Protein AF-A0A2V9KU00-F1 (afdb_monomer)

Sequence (139 aa):
MRRANKKAKGKNQRAKIGTNQVARSRTRASRTPDAGHRVPSPESRAPKHERITERRNPVSADLDAKSTLEILRIINREDRKVAPAVAKVIPQIARAAELAINASAEGGGLVYLGAGTSGRLGVLDAAECIPTFGTDSVV

Radius of gyration: 36.26 Å; Cα contacts (8 Å, |Δi|>4): 36; chains: 1; bounding box: 71×51×99 Å

Mean predicted aligned error: 16.21 Å

Structure (mmCIF, N/CA/C/O backbone):
data_AF-A0A2V9KU00-F1
#
_entry.id   AF-A0A2V9KU00-F1
#
loop_
_atom_site.group_PDB
_atom_site.id
_atom_site.type_symbol
_atom_site.label_atom_id
_atom_site.label_alt_id
_atom_site.label_comp_id
_atom_site.label_asym_id
_atom_site.label_entity_id
_atom_site.label_seq_id
_atom_site.pdbx_PDB_ins_code
_atom_site.Cartn_x
_atom_site.Cartn_y
_atom_site.Cartn_z
_atom_site.occupancy
_atom_site.B_iso_or_equiv
_atom_site.auth_seq_id
_atom_site.auth_comp_id
_atom_site.auth_asym_id
_atom_site.auth_atom_id
_atom_site.pdbx_PDB_model_num
ATOM 1 N N . MET A 1 1 ? 18.158 27.530 75.203 1.00 42.16 1 MET A N 1
ATOM 2 C CA . MET A 1 1 ? 19.115 26.723 76.001 1.00 42.16 1 MET A CA 1
ATOM 3 C C . MET A 1 1 ? 19.973 25.904 75.032 1.00 42.16 1 MET A C 1
ATOM 5 O O . MET A 1 1 ? 19.393 25.195 74.231 1.00 42.16 1 MET A O 1
ATOM 9 N N . ARG A 1 2 ? 21.253 26.280 74.829 1.00 40.31 2 ARG A N 1
ATOM 10 C CA . ARG A 1 2 ? 22.492 25.504 75.142 1.00 40.31 2 ARG A CA 1
ATOM 11 C C . ARG A 1 2 ? 22.523 24.089 74.513 1.00 40.31 2 ARG A C 1
ATOM 13 O O . ARG A 1 2 ? 21.629 23.324 74.808 1.00 40.31 2 ARG A O 1
ATOM 20 N N . ARG A 1 3 ? 23.517 23.612 73.748 1.00 41.62 3 ARG A N 1
ATOM 21 C CA . ARG A 1 3 ? 24.881 24.041 73.364 1.00 41.62 3 ARG A CA 1
ATOM 22 C C . ARG A 1 3 ? 25.356 23.169 72.177 1.00 41.62 3 ARG A C 1
ATOM 24 O O . ARG A 1 3 ? 24.857 22.072 71.975 1.00 41.62 3 ARG A O 1
ATOM 31 N N . ALA A 1 4 ? 26.344 23.684 71.449 1.00 42.19 4 ALA A N 1
ATOM 32 C CA . ALA A 1 4 ? 27.015 23.107 70.285 1.00 42.19 4 ALA A CA 1
ATOM 33 C C . ALA A 1 4 ? 28.193 22.153 70.611 1.00 42.19 4 ALA A C 1
ATOM 35 O O . ALA A 1 4 ? 28.654 22.111 71.752 1.00 42.19 4 ALA A O 1
ATOM 36 N N . ASN A 1 5 ? 28.791 21.625 69.522 1.00 37.75 5 ASN A N 1
ATOM 37 C CA . ASN A 1 5 ? 30.218 21.275 69.319 1.00 37.75 5 ASN A CA 1
ATOM 38 C C . ASN A 1 5 ? 30.694 19.893 69.840 1.00 37.75 5 ASN A C 1
ATOM 40 O O . ASN A 1 5 ? 30.230 19.439 70.869 1.00 37.75 5 ASN A O 1
ATOM 44 N N . LYS A 1 6 ? 31.657 19.166 69.240 1.00 40.47 6 LYS A N 1
ATOM 45 C CA . LYS A 1 6 ? 32.697 19.471 68.233 1.00 40.47 6 LYS A CA 1
ATOM 46 C C . LYS A 1 6 ? 33.343 18.152 67.743 1.00 40.47 6 LYS A C 1
ATOM 48 O O . LYS A 1 6 ? 33.481 17.214 68.519 1.00 40.47 6 LYS A O 1
ATOM 53 N N . LYS A 1 7 ? 33.835 18.130 66.497 1.00 43.62 7 LYS A N 1
ATOM 54 C CA . LYS A 1 7 ? 34.813 17.159 65.949 1.00 43.62 7 LYS A CA 1
ATOM 55 C C . LYS A 1 7 ? 36.103 17.078 66.790 1.00 43.62 7 LYS A C 1
ATOM 57 O O . LYS A 1 7 ? 36.576 18.136 67.198 1.00 43.62 7 LYS A O 1
ATOM 62 N N . ALA A 1 8 ? 36.769 15.912 66.832 1.00 40.97 8 ALA A N 1
ATOM 63 C CA . ALA A 1 8 ? 38.231 15.795 66.635 1.00 40.97 8 ALA A CA 1
ATOM 64 C C . ALA A 1 8 ? 38.766 14.341 66.554 1.00 40.97 8 ALA A C 1
ATOM 66 O O . ALA A 1 8 ? 38.603 13.559 67.477 1.00 40.97 8 ALA A O 1
ATOM 67 N N . LYS A 1 9 ? 39.478 14.084 65.443 1.00 35.62 9 LYS A N 1
ATOM 68 C CA . LYS A 1 9 ? 40.808 13.449 65.267 1.00 35.62 9 LYS A CA 1
ATOM 69 C C . LYS A 1 9 ? 41.160 12.148 66.015 1.00 35.62 9 LYS A C 1
ATOM 71 O O . LYS A 1 9 ? 41.225 12.104 67.233 1.00 35.62 9 LYS A O 1
ATOM 76 N N . GLY A 1 10 ? 41.541 11.138 65.225 1.00 35.88 10 GLY A N 1
ATOM 77 C CA . GLY A 1 10 ? 42.008 9.831 65.692 1.00 35.88 10 GLY A CA 1
ATOM 78 C C . GLY A 1 10 ? 43.473 9.744 66.108 1.00 35.88 10 GLY A C 1
ATOM 79 O O . GLY A 1 10 ? 44.132 10.759 66.309 1.00 35.88 10 GLY A O 1
ATOM 80 N N . LYS A 1 11 ? 43.967 8.502 66.196 1.00 37.53 11 LYS A N 1
ATOM 81 C CA . LYS A 1 11 ? 45.377 8.097 66.081 1.00 37.53 11 LYS A CA 1
ATOM 82 C C . LYS A 1 11 ? 45.482 6.568 66.088 1.00 37.53 11 LYS A C 1
ATOM 84 O O . LYS A 1 11 ? 44.884 5.899 66.921 1.00 37.53 11 LYS A O 1
ATOM 89 N N . ASN A 1 12 ? 46.285 6.070 65.152 1.00 36.88 12 ASN A N 1
ATOM 90 C CA . ASN A 1 12 ? 46.888 4.740 65.123 1.00 36.88 12 ASN A CA 1
ATOM 91 C C . ASN A 1 12 ? 47.510 4.350 66.466 1.00 36.88 12 ASN A C 1
ATOM 93 O O . ASN A 1 12 ? 48.187 5.179 67.073 1.00 36.88 12 ASN A O 1
ATOM 97 N N . GLN A 1 13 ? 47.468 3.056 66.791 1.00 43.69 13 GLN A N 1
ATOM 98 C CA . GLN A 1 13 ? 48.578 2.376 67.457 1.00 43.69 13 GLN A CA 1
ATOM 99 C C . GLN A 1 13 ? 48.641 0.894 67.055 1.00 43.69 13 GLN A C 1
ATOM 101 O O . GLN A 1 13 ? 47.629 0.233 66.848 1.00 43.69 13 GLN A O 1
ATOM 106 N N . ARG A 1 14 ? 49.879 0.444 66.837 1.00 35.88 14 ARG A N 1
ATOM 107 C CA . ARG A 1 14 ? 50.319 -0.814 66.224 1.00 35.88 14 ARG A CA 1
ATOM 108 C C . ARG A 1 14 ? 50.612 -1.897 67.273 1.00 35.88 14 ARG A C 1
ATOM 110 O O . ARG A 1 14 ? 51.024 -1.570 68.379 1.00 35.88 14 ARG A O 1
ATOM 117 N N . ALA A 1 15 ? 50.677 -3.128 66.745 1.00 34.47 15 ALA A N 1
ATOM 118 C CA . ALA A 1 15 ? 51.519 -4.268 67.151 1.00 34.47 15 ALA A CA 1
ATOM 119 C C . ALA A 1 15 ? 50.895 -5.198 68.223 1.00 34.47 15 ALA A C 1
ATOM 121 O O . ALA A 1 15 ? 50.245 -4.723 69.136 1.00 34.47 15 ALA A O 1
ATOM 122 N N . LYS A 1 16 ? 51.015 -6.534 68.177 1.00 38.75 16 LYS A N 1
ATOM 123 C CA . LYS A 1 16 ? 52.115 -7.394 67.712 1.00 38.75 16 LYS A CA 1
ATOM 124 C C . LYS A 1 16 ? 51.630 -8.808 67.312 1.00 38.75 16 LYS A C 1
ATOM 126 O O . LYS A 1 16 ? 50.816 -9.398 68.003 1.00 38.75 16 LYS A O 1
ATOM 131 N N . ILE A 1 17 ? 52.251 -9.318 66.243 1.00 35.12 17 ILE A N 1
ATOM 132 C CA . ILE A 1 17 ? 52.940 -10.621 66.111 1.00 35.12 17 ILE A CA 1
ATOM 133 C C . ILE A 1 17 ? 52.119 -11.905 66.336 1.00 35.12 17 ILE A C 1
ATOM 135 O O . ILE A 1 17 ? 51.936 -12.366 67.454 1.00 35.12 17 ILE A O 1
ATOM 139 N N . GLY A 1 18 ? 51.798 -12.558 65.218 1.00 34.62 18 GLY A N 1
ATOM 140 C CA . GLY A 1 18 ? 51.557 -13.995 65.117 1.00 34.62 18 GLY A CA 1
ATOM 141 C C . GLY A 1 18 ? 52.293 -14.527 63.890 1.00 34.62 18 GLY A C 1
ATOM 142 O O . GLY A 1 18 ? 51.794 -14.466 62.772 1.00 34.62 18 GLY A O 1
ATOM 143 N N . THR A 1 19 ? 53.532 -14.957 64.096 1.00 37.56 19 THR A N 1
ATOM 144 C CA . THR A 1 19 ? 54.355 -15.696 63.136 1.00 37.56 19 THR A CA 1
ATOM 145 C C . THR A 1 19 ? 53.745 -17.067 62.871 1.00 37.56 19 THR A C 1
ATOM 147 O O . THR A 1 19 ? 53.645 -17.866 63.795 1.00 37.56 19 THR A O 1
ATOM 150 N N . ASN A 1 20 ? 53.452 -17.388 61.611 1.00 38.44 20 ASN A N 1
ATOM 151 C CA . ASN A 1 20 ? 53.791 -18.718 61.117 1.00 38.44 20 ASN A CA 1
ATOM 152 C C . ASN A 1 20 ? 54.079 -18.682 59.614 1.00 38.44 20 ASN A C 1
ATOM 154 O O . ASN A 1 20 ? 53.188 -18.556 58.777 1.00 38.44 20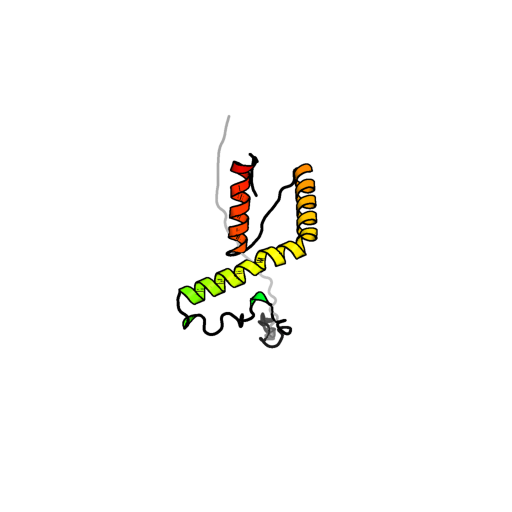 ASN A O 1
ATOM 158 N N . GLN A 1 21 ? 55.370 -18.744 59.297 1.00 41.09 21 GLN A N 1
ATOM 159 C CA . GLN A 1 21 ? 55.857 -19.071 57.969 1.00 41.09 21 GLN A CA 1
ATOM 160 C C . GLN A 1 21 ? 55.592 -20.557 57.727 1.00 41.09 21 GLN A C 1
ATOM 162 O O . GLN A 1 21 ? 56.150 -21.399 58.423 1.00 41.09 21 GLN A O 1
ATOM 167 N N . VAL A 1 22 ? 54.818 -20.878 56.693 1.00 45.50 22 VAL A N 1
ATOM 168 C CA . VAL A 1 22 ? 54.954 -22.161 56.002 1.00 45.50 22 VAL A CA 1
ATOM 169 C C . VAL A 1 22 ? 55.262 -21.843 54.550 1.00 45.50 22 VAL A C 1
ATOM 171 O O . VAL A 1 22 ? 54.464 -21.269 53.812 1.00 45.50 22 VAL A O 1
ATOM 174 N N . ALA A 1 23 ? 56.504 -22.131 54.189 1.00 41.97 23 ALA A N 1
ATOM 175 C CA . ALA A 1 23 ? 57.032 -21.987 52.854 1.00 41.97 23 ALA A CA 1
ATOM 176 C C . ALA A 1 23 ? 56.544 -23.128 51.945 1.00 41.97 23 ALA A C 1
ATOM 178 O O . ALA A 1 23 ? 56.388 -24.256 52.402 1.00 41.97 23 ALA A O 1
ATOM 179 N N . ARG A 1 24 ? 56.511 -22.826 50.635 1.00 41.88 24 ARG A N 1
ATOM 180 C CA . ARG A 1 24 ? 56.429 -23.744 49.473 1.00 41.88 24 ARG A CA 1
ATOM 181 C C . ARG A 1 24 ? 54.992 -24.217 49.183 1.00 41.88 24 ARG A C 1
ATOM 183 O O . ARG A 1 24 ? 54.320 -24.742 50.045 1.00 41.88 24 ARG A O 1
ATOM 190 N N . SER A 1 25 ? 54.435 -24.060 47.986 1.00 43.91 25 SER A N 1
ATOM 191 C CA . SER A 1 25 ? 55.020 -24.136 46.648 1.00 43.91 25 SER A CA 1
ATOM 192 C C . SER A 1 25 ? 54.161 -23.333 45.658 1.00 43.91 25 SER A C 1
ATOM 194 O O . SER A 1 25 ? 52.942 -23.261 45.780 1.00 43.91 25 SER A O 1
ATOM 196 N N . ARG A 1 26 ? 54.796 -22.684 44.674 1.00 48.50 26 ARG A N 1
ATOM 197 C CA . ARG A 1 26 ? 54.094 -22.029 43.562 1.00 48.50 26 ARG A CA 1
ATOM 198 C C . ARG A 1 26 ? 53.648 -23.098 42.566 1.00 48.50 26 ARG A C 1
ATOM 200 O O . ARG A 1 26 ? 54.368 -23.379 41.612 1.00 48.50 26 ARG A O 1
ATOM 207 N N . THR A 1 27 ? 52.469 -23.674 42.755 1.00 43.06 27 THR A N 1
ATOM 208 C CA . THR A 1 27 ? 51.755 -24.340 41.662 1.00 43.06 27 THR A CA 1
ATOM 209 C C . THR A 1 27 ? 51.059 -23.266 40.837 1.00 43.06 27 THR A C 1
ATOM 211 O O . THR A 1 27 ? 50.128 -22.592 41.271 1.00 43.06 27 THR A O 1
ATOM 214 N N . ARG A 1 28 ? 51.585 -23.051 39.630 1.00 40.28 28 ARG A N 1
ATOM 215 C CA . ARG A 1 28 ? 50.997 -22.212 38.587 1.00 40.28 28 ARG A CA 1
ATOM 216 C C . ARG A 1 28 ? 49.627 -22.804 38.246 1.00 40.28 28 ARG A C 1
ATOM 218 O O . ARG A 1 28 ? 49.561 -23.755 37.476 1.00 40.28 28 ARG A O 1
ATOM 225 N N . ALA A 1 29 ? 48.561 -22.280 38.851 1.00 43.75 29 ALA A N 1
ATOM 226 C CA . ALA A 1 29 ? 47.198 -22.622 38.470 1.00 43.75 29 ALA A CA 1
ATOM 227 C C . ALA A 1 29 ? 47.063 -22.389 36.960 1.00 43.75 29 ALA A C 1
ATOM 229 O O . ALA A 1 29 ? 47.294 -21.283 36.459 1.00 43.75 29 ALA A O 1
ATOM 230 N N . SER A 1 30 ? 46.796 -23.467 36.230 1.00 45.59 30 SER A N 1
ATOM 231 C CA . SER A 1 30 ? 46.548 -23.449 34.799 1.00 45.59 30 SER A CA 1
ATOM 232 C C . SER A 1 30 ? 45.377 -22.514 34.536 1.00 45.59 30 SER A C 1
ATOM 234 O O . SER A 1 30 ? 44.255 -22.790 34.956 1.00 45.59 30 SER A O 1
ATOM 236 N N . ARG A 1 31 ? 45.648 -21.393 33.861 1.00 47.47 31 ARG A N 1
ATOM 237 C CA . ARG A 1 31 ? 44.610 -20.552 33.268 1.00 47.47 31 ARG A CA 1
ATOM 238 C C . ARG A 1 31 ? 43.785 -21.459 32.361 1.00 47.47 31 ARG A C 1
ATOM 240 O O . ARG A 1 31 ? 44.308 -21.954 31.365 1.00 47.47 31 ARG A O 1
ATOM 247 N N . THR A 1 32 ? 42.535 -21.710 32.726 1.00 45.19 32 THR A N 1
ATOM 248 C CA . THR A 1 32 ? 41.549 -22.231 31.782 1.00 45.19 32 THR A CA 1
ATOM 249 C C . THR A 1 32 ? 41.487 -21.241 30.620 1.00 45.19 32 THR A C 1
ATOM 251 O O . THR A 1 32 ? 41.434 -20.035 30.885 1.00 45.19 32 THR A O 1
ATOM 254 N N . PRO A 1 33 ? 41.551 -21.685 29.355 1.00 43.59 33 PRO A N 1
ATOM 255 C CA . PRO A 1 33 ? 41.336 -20.780 28.241 1.00 43.59 33 PRO A CA 1
ATOM 256 C 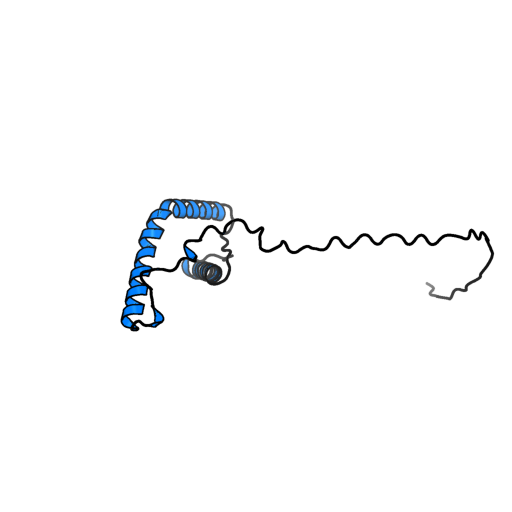C . PRO A 1 33 ? 39.945 -20.178 28.408 1.00 43.59 33 PRO A C 1
ATOM 258 O O . PRO A 1 33 ? 38.983 -20.913 28.630 1.00 43.59 33 PRO A O 1
ATOM 261 N N . ASP A 1 34 ? 39.878 -18.850 28.350 1.00 47.72 34 ASP A N 1
ATOM 262 C CA . ASP A 1 34 ? 38.645 -18.097 28.165 1.00 47.72 34 ASP A CA 1
ATOM 263 C C . ASP A 1 34 ? 37.802 -18.825 27.113 1.00 47.72 34 ASP A C 1
ATOM 265 O O . ASP A 1 34 ? 38.290 -19.104 26.010 1.00 47.72 34 ASP A O 1
ATOM 269 N N . ALA A 1 35 ? 36.597 -19.246 27.500 1.00 50.88 35 ALA A N 1
ATOM 270 C CA . ALA A 1 35 ? 35.660 -19.911 26.613 1.00 50.88 35 ALA A CA 1
ATOM 271 C C . ALA A 1 35 ? 35.213 -18.863 25.598 1.00 50.88 35 ALA A C 1
ATOM 273 O O . ALA A 1 35 ? 34.204 -18.186 25.777 1.00 50.88 35 ALA A O 1
ATOM 274 N N . GLY A 1 36 ? 36.048 -18.693 24.571 1.00 42.25 36 GLY A N 1
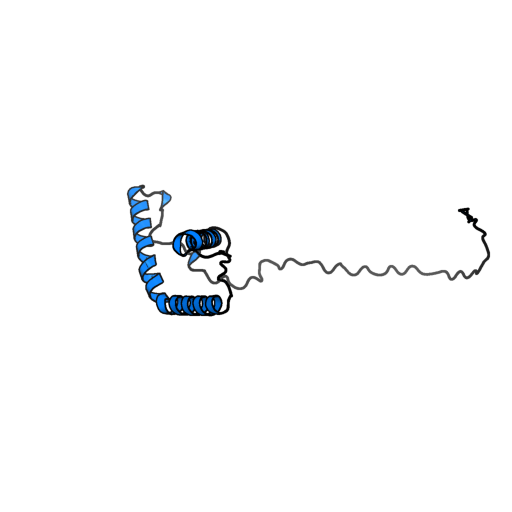ATOM 275 C CA . GLY A 1 36 ? 35.893 -17.675 23.560 1.00 42.25 36 GLY A CA 1
ATOM 276 C C . GLY A 1 36 ? 34.472 -17.705 23.041 1.00 42.25 36 GLY A C 1
ATOM 277 O O . GLY A 1 36 ? 33.931 -18.770 22.729 1.00 42.25 36 GLY A O 1
ATOM 278 N N . HIS A 1 37 ? 33.882 -16.521 22.945 1.00 56.88 37 HIS A N 1
ATOM 279 C CA . HIS A 1 37 ? 32.675 -16.299 22.177 1.00 56.88 37 HIS A CA 1
ATOM 280 C C . HIS A 1 37 ? 33.004 -16.647 20.716 1.00 56.88 37 HIS A C 1
ATOM 282 O O . HIS A 1 37 ? 33.416 -15.799 19.926 1.00 56.88 37 HIS A O 1
ATOM 288 N N . ARG A 1 38 ? 32.946 -17.942 20.375 1.00 56.81 38 ARG A N 1
ATOM 289 C CA . ARG A 1 38 ? 33.104 -18.421 19.007 1.00 56.81 38 ARG A CA 1
ATOM 290 C C . ARG A 1 38 ? 31.910 -17.888 18.250 1.00 56.81 38 ARG A C 1
ATOM 292 O O . ARG A 1 38 ? 30.800 -18.393 18.396 1.00 56.81 38 ARG A O 1
ATOM 299 N N . VAL A 1 39 ? 32.164 -16.880 17.426 1.00 62.09 39 VAL A N 1
ATOM 300 C CA . VAL A 1 39 ? 31.296 -16.581 16.295 1.00 62.09 39 VAL A CA 1
ATOM 301 C C . VAL A 1 39 ? 31.133 -17.905 15.537 1.00 62.09 39 VAL A C 1
ATOM 303 O O . VAL A 1 39 ? 32.152 -18.511 15.187 1.00 62.09 39 VAL A O 1
ATOM 306 N N . PRO A 1 40 ? 29.906 -18.422 15.359 1.00 58.03 40 PRO A N 1
ATOM 307 C CA . PRO A 1 40 ? 29.701 -19.660 14.627 1.00 58.03 40 PRO A CA 1
ATOM 308 C C . PRO A 1 40 ? 30.346 -19.542 13.245 1.00 58.03 40 PRO A C 1
ATOM 310 O O . PRO A 1 40 ? 30.145 -18.540 12.554 1.00 58.03 40 PRO A O 1
ATOM 313 N N . SER A 1 41 ? 31.128 -20.549 12.852 1.00 53.84 41 SER A N 1
ATOM 314 C CA . SER A 1 41 ? 31.674 -20.650 11.500 1.00 53.84 41 SER A CA 1
ATOM 315 C C . SER A 1 41 ? 30.539 -20.496 10.473 1.00 53.84 41 SER A C 1
ATOM 317 O O . SER A 1 41 ? 29.449 -21.030 10.700 1.00 53.84 41 SER A O 1
ATOM 319 N N . PRO A 1 42 ? 30.758 -19.800 9.340 1.00 59.12 42 PRO A N 1
ATOM 320 C CA . PRO A 1 42 ? 29.710 -19.459 8.363 1.00 59.12 42 PRO A CA 1
ATOM 321 C C . PRO A 1 42 ? 28.972 -20.668 7.755 1.00 59.12 42 PRO A C 1
ATOM 323 O O . PRO A 1 42 ? 27.937 -20.498 7.112 1.00 59.12 42 PRO A O 1
ATOM 326 N N . GLU A 1 43 ? 29.479 -21.875 7.987 1.00 56.62 43 GLU A N 1
ATOM 327 C CA . GLU A 1 43 ? 29.002 -23.148 7.451 1.00 56.62 43 GLU A CA 1
ATOM 328 C C . GLU A 1 43 ? 27.791 -23.741 8.195 1.00 56.62 43 GLU A C 1
ATOM 330 O O . GLU A 1 43 ? 27.157 -24.647 7.667 1.00 56.62 43 GLU A O 1
ATOM 335 N N . SER A 1 44 ? 27.404 -23.234 9.378 1.00 54.03 44 SER A N 1
ATOM 336 C CA . SER A 1 44 ? 26.234 -23.760 10.118 1.00 54.03 44 SER A CA 1
ATOM 337 C C . SER A 1 44 ? 24.908 -23.051 9.818 1.00 54.03 44 SER A C 1
ATOM 339 O O . SER A 1 44 ? 23.893 -23.305 10.472 1.00 54.03 44 SER A O 1
ATOM 341 N N . ARG A 1 45 ? 24.871 -22.158 8.821 1.00 61.59 45 ARG A N 1
ATOM 342 C CA . ARG A 1 45 ? 23.609 -21.563 8.373 1.00 61.59 45 ARG A CA 1
ATOM 343 C C . ARG A 1 45 ? 22.777 -22.634 7.669 1.00 61.59 45 ARG A C 1
ATOM 345 O O . ARG A 1 45 ? 23.151 -23.098 6.598 1.00 61.59 45 ARG A O 1
ATOM 352 N N . ALA A 1 46 ? 21.628 -22.969 8.260 1.00 57.81 46 ALA A N 1
ATOM 353 C CA . ALA A 1 46 ? 20.555 -23.706 7.596 1.00 57.81 46 ALA A CA 1
ATOM 354 C C . ALA A 1 46 ? 20.370 -23.200 6.149 1.00 57.81 46 ALA A C 1
ATOM 356 O O . ALA A 1 46 ? 20.533 -21.991 5.915 1.00 57.81 46 ALA A O 1
ATOM 357 N N . PRO A 1 47 ? 20.052 -24.081 5.180 1.00 56.22 47 PRO A N 1
ATOM 358 C CA . PRO A 1 47 ? 19.936 -23.688 3.782 1.00 56.22 47 PRO A CA 1
ATOM 359 C C . PRO A 1 47 ? 18.992 -22.491 3.679 1.00 56.22 47 PRO A C 1
ATOM 361 O O . PRO A 1 47 ? 17.864 -22.528 4.175 1.00 56.22 47 PRO A O 1
ATOM 364 N N . LYS A 1 48 ? 19.472 -21.391 3.086 1.00 65.62 48 LYS A N 1
ATOM 3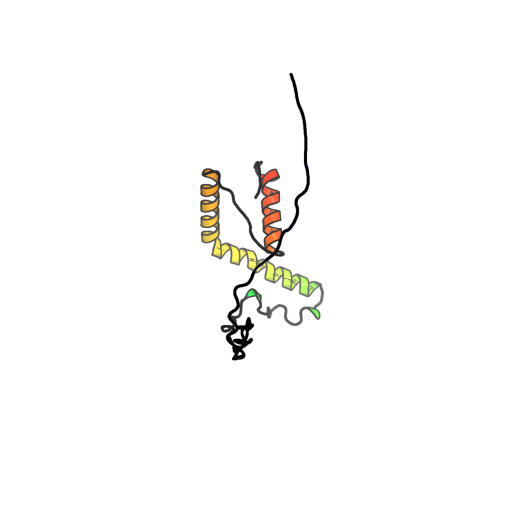65 C CA . LYS A 1 48 ? 18.634 -20.218 2.834 1.00 65.62 48 LYS A CA 1
ATOM 366 C C . LYS A 1 48 ? 17.517 -20.666 1.898 1.00 65.62 48 LYS A C 1
ATOM 368 O O . LYS A 1 48 ? 17.741 -20.776 0.697 1.00 65.62 48 LYS A O 1
ATOM 373 N N . HIS A 1 49 ? 16.327 -20.918 2.436 1.00 70.75 49 HIS A N 1
ATOM 374 C CA . HIS A 1 49 ? 15.126 -20.979 1.617 1.00 70.75 49 HIS A CA 1
ATOM 375 C C . HIS A 1 49 ? 15.076 -19.686 0.804 1.00 70.75 49 HIS A C 1
ATOM 377 O O . HIS A 1 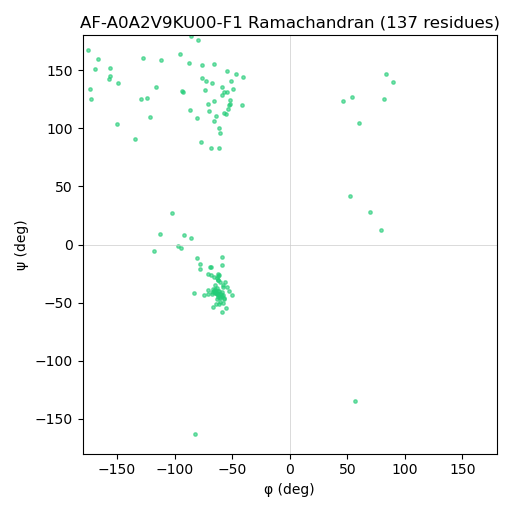49 ? 15.114 -18.587 1.367 1.00 70.75 49 HIS A O 1
ATOM 383 N N . GLU A 1 50 ? 15.088 -19.817 -0.517 1.00 84.19 50 GLU A N 1
ATOM 384 C CA . GLU A 1 50 ? 15.091 -18.669 -1.409 1.00 84.19 50 GLU A CA 1
ATOM 385 C C . GLU A 1 50 ? 13.775 -17.905 -1.221 1.00 84.19 50 GLU A C 1
ATOM 387 O O . GLU A 1 50 ? 12.691 -18.401 -1.535 1.00 84.19 50 GLU A O 1
ATOM 392 N N . ARG A 1 51 ? 13.859 -16.704 -0.643 1.00 91.81 51 ARG A N 1
ATOM 393 C CA . ARG A 1 51 ? 12.691 -15.847 -0.442 1.00 91.81 51 ARG A CA 1
ATOM 394 C C . ARG A 1 51 ? 12.284 -15.265 -1.785 1.00 91.81 51 ARG A C 1
ATOM 396 O O . ARG A 1 51 ? 13.122 -14.719 -2.494 1.00 91.81 51 ARG A O 1
ATOM 403 N N . ILE A 1 52 ? 10.991 -15.315 -2.096 1.00 95.38 52 ILE A N 1
ATOM 404 C CA . ILE A 1 52 ? 10.449 -14.755 -3.343 1.00 95.38 52 ILE A CA 1
ATOM 405 C C . ILE A 1 52 ? 10.801 -13.264 -3.485 1.00 95.38 52 ILE A C 1
ATOM 407 O O . ILE A 1 52 ? 11.054 -12.814 -4.595 1.00 95.38 52 ILE A O 1
ATOM 411 N N . THR A 1 53 ? 10.892 -12.525 -2.375 1.00 95.31 53 THR A N 1
ATOM 412 C CA . THR A 1 53 ? 11.274 -11.102 -2.349 1.00 95.31 53 THR A CA 1
ATOM 413 C C . THR A 1 53 ? 12.686 -10.828 -2.864 1.00 95.31 53 THR A C 1
ATOM 415 O O . THR A 1 53 ? 12.942 -9.734 -3.346 1.00 95.31 53 THR A O 1
ATOM 418 N N . GLU A 1 54 ? 13.587 -11.810 -2.786 1.00 95.88 54 GLU A N 1
ATOM 419 C CA . GLU A 1 54 ? 14.984 -11.686 -3.226 1.00 95.88 54 GLU A CA 1
ATOM 420 C C . GLU A 1 54 ? 15.206 -12.244 -4.641 1.00 95.88 54 GLU A C 1
ATOM 422 O O . GLU A 1 54 ? 16.325 -12.223 -5.157 1.00 95.88 54 GLU A O 1
ATOM 427 N N . ARG A 1 55 ? 14.158 -12.785 -5.278 1.00 94.50 55 ARG A N 1
ATOM 428 C CA . ARG A 1 55 ? 14.249 -13.344 -6.630 1.00 94.50 55 ARG A CA 1
ATOM 429 C C . ARG A 1 55 ? 14.287 -12.236 -7.672 1.00 94.50 55 ARG A C 1
ATOM 431 O O . ARG A 1 55 ? 13.567 -11.244 -7.584 1.00 94.50 55 ARG A O 1
ATOM 438 N N . ARG A 1 56 ? 15.067 -12.456 -8.732 1.00 95.50 56 ARG A N 1
ATOM 439 C CA . ARG A 1 56 ? 15.023 -11.601 -9.923 1.00 95.50 56 ARG A CA 1
ATOM 440 C C . ARG A 1 56 ? 13.686 -11.767 -10.638 1.00 95.50 56 ARG A C 1
ATOM 442 O O . ARG A 1 56 ? 13.210 -12.887 -10.808 1.00 95.50 56 ARG A O 1
ATOM 449 N N . ASN A 1 57 ? 13.123 -10.660 -11.111 1.00 96.44 57 ASN A N 1
ATOM 450 C CA . ASN A 1 57 ? 11.965 -10.679 -11.994 1.00 96.44 57 ASN A CA 1
ATOM 451 C C . ASN A 1 57 ? 12.433 -10.813 -13.457 1.00 96.44 57 ASN A C 1
ATOM 453 O O . ASN A 1 57 ? 13.081 -9.895 -13.962 1.00 96.44 57 ASN A O 1
ATOM 457 N N . PRO A 1 58 ? 12.106 -11.907 -14.171 1.00 95.88 58 PRO A N 1
ATOM 458 C CA . PRO A 1 58 ? 12.526 -12.083 -15.563 1.00 95.88 58 PRO A CA 1
ATOM 459 C C . PRO A 1 58 ? 11.974 -11.012 -16.514 1.00 95.88 58 PRO A C 1
ATOM 461 O O . PRO A 1 58 ? 12.596 -10.713 -17.527 1.00 95.88 58 PRO A O 1
ATOM 464 N N . VAL A 1 59 ? 10.821 -10.408 -16.193 1.00 95.31 59 VAL A N 1
ATOM 465 C CA . VAL A 1 59 ? 10.197 -9.357 -17.022 1.00 95.31 59 VAL A CA 1
ATOM 466 C C . VAL A 1 59 ? 11.055 -8.089 -17.061 1.00 95.31 59 VAL A C 1
ATOM 468 O O . VAL A 1 59 ? 11.029 -7.356 -18.047 1.00 95.31 59 VAL A O 1
ATOM 471 N N . SER A 1 60 ? 11.835 -7.842 -16.008 1.00 96.38 60 SER A N 1
ATOM 472 C CA . SER A 1 60 ? 12.747 -6.706 -15.898 1.00 96.38 60 SER A CA 1
ATOM 473 C C . SER A 1 60 ? 14.206 -7.102 -16.158 1.00 96.38 60 SER A C 1
ATOM 475 O O . SER A 1 60 ? 15.108 -6.476 -15.606 1.00 96.38 60 SER A O 1
ATOM 477 N N . ALA A 1 61 ? 14.464 -8.152 -16.945 1.00 96.62 61 ALA A N 1
ATOM 478 C CA . ALA A 1 61 ? 15.822 -8.464 -17.389 1.00 96.62 61 ALA A CA 1
ATOM 479 C C . ALA A 1 61 ? 16.408 -7.282 -18.182 1.00 96.62 61 ALA A C 1
ATOM 481 O O . ALA A 1 61 ? 15.709 -6.686 -19.013 1.00 96.62 61 ALA A O 1
ATOM 482 N N . ASP A 1 62 ? 17.666 -6.940 -17.889 1.00 96.19 62 ASP A N 1
ATOM 483 C CA . ASP A 1 62 ? 18.412 -5.830 -18.501 1.00 96.19 62 ASP A CA 1
ATOM 484 C C . ASP A 1 62 ? 17.641 -4.498 -18.444 1.00 96.19 62 ASP A C 1
ATOM 486 O O . ASP A 1 62 ? 17.529 -3.776 -19.436 1.00 96.19 62 ASP A O 1
ATOM 490 N N . LEU A 1 63 ? 16.994 -4.218 -17.301 1.00 97.50 63 LEU A N 1
ATOM 491 C CA . LEU A 1 63 ? 16.139 -3.038 -17.106 1.00 97.50 63 LEU A CA 1
ATOM 492 C C . LEU A 1 63 ? 16.889 -1.722 -17.357 1.00 97.50 63 LEU A C 1
ATOM 494 O O . LEU A 1 63 ? 16.305 -0.778 -17.878 1.00 97.50 63 LEU A O 1
ATOM 498 N N . ASP A 1 64 ? 18.169 -1.682 -17.001 1.00 97.38 64 ASP A N 1
ATOM 499 C CA . ASP A 1 64 ? 19.090 -0.553 -17.137 1.00 97.38 64 ASP A CA 1
ATOM 500 C C . ASP A 1 64 ? 19.447 -0.212 -18.592 1.00 97.38 64 ASP A C 1
ATOM 502 O O . ASP A 1 64 ? 19.852 0.914 -18.869 1.00 97.38 64 ASP A O 1
ATOM 506 N N . ALA A 1 65 ? 19.242 -1.143 -19.529 1.00 98.06 65 ALA A N 1
ATOM 507 C CA . ALA A 1 65 ? 19.448 -0.924 -20.961 1.00 98.06 65 ALA A CA 1
ATOM 508 C C . ALA A 1 65 ? 18.169 -0.502 -21.714 1.00 98.06 65 ALA A C 1
ATOM 510 O O . ALA A 1 65 ? 18.217 -0.266 -22.923 1.00 98.06 65 ALA A O 1
ATOM 511 N N . LYS A 1 66 ? 17.012 -0.437 -21.039 1.00 97.75 66 LYS A N 1
ATOM 512 C CA . LYS A 1 66 ? 15.721 -0.107 -21.669 1.00 97.75 66 LYS A CA 1
ATOM 513 C C . LYS A 1 66 ? 15.474 1.397 -21.707 1.00 97.75 66 LYS A C 1
ATOM 515 O O . LYS A 1 66 ? 15.963 2.151 -20.870 1.00 97.75 66 LYS A O 1
ATOM 520 N N . SER A 1 67 ? 14.638 1.836 -22.646 1.00 98.62 67 SER A N 1
ATOM 521 C CA . SER A 1 67 ? 14.162 3.220 -22.658 1.00 98.62 67 SER A CA 1
ATOM 522 C C . SER A 1 67 ? 13.283 3.520 -21.438 1.00 98.62 67 SER A C 1
ATOM 524 O O . SER A 1 67 ? 12.607 2.641 -20.896 1.00 98.62 67 SER A O 1
ATOM 526 N N . THR A 1 68 ? 13.198 4.793 -21.049 1.00 98.69 68 THR A N 1
ATOM 527 C CA . THR A 1 68 ? 12.326 5.242 -19.950 1.00 98.69 68 THR A CA 1
ATOM 528 C C . THR A 1 68 ? 10.873 4.792 -20.133 1.00 98.69 68 THR A C 1
ATOM 530 O O . THR A 1 68 ? 10.233 4.358 -19.176 1.00 98.69 68 THR A O 1
ATOM 533 N N . LEU A 1 69 ? 10.346 4.842 -21.364 1.00 98.69 69 LEU A N 1
ATOM 534 C CA . LEU A 1 69 ? 8.976 4.412 -21.658 1.00 98.69 69 LEU A CA 1
ATOM 535 C C . LEU A 1 69 ? 8.775 2.915 -21.385 1.00 98.69 69 LEU A C 1
ATOM 537 O O . LEU A 1 69 ? 7.743 2.518 -20.844 1.00 98.69 69 LEU A O 1
ATOM 541 N N . GLU A 1 70 ? 9.744 2.079 -21.750 1.00 98.50 70 GLU A N 1
ATOM 542 C CA . GLU A 1 70 ? 9.694 0.640 -21.488 1.00 98.50 70 GLU A CA 1
ATOM 543 C C . GLU A 1 70 ? 9.786 0.338 -19.993 1.00 98.50 70 GLU A C 1
ATOM 545 O O . GLU A 1 70 ? 9.001 -0.470 -19.499 1.00 98.50 70 GLU A O 1
ATOM 550 N N . ILE A 1 71 ? 10.669 1.028 -19.261 1.00 98.62 71 ILE A N 1
ATOM 551 C CA . ILE A 1 71 ? 10.794 0.894 -17.802 1.00 98.62 71 ILE A CA 1
ATOM 552 C C . ILE A 1 71 ? 9.457 1.210 -17.122 1.00 98.62 71 ILE A C 1
ATOM 554 O O . ILE A 1 71 ? 8.951 0.398 -16.347 1.00 98.62 71 ILE A O 1
ATOM 558 N N . LEU A 1 72 ? 8.834 2.344 -17.456 1.00 98.69 72 LEU A N 1
ATOM 559 C CA . LEU A 1 72 ? 7.546 2.739 -16.876 1.00 98.69 72 LEU A CA 1
ATOM 560 C C . LEU A 1 72 ? 6.423 1.754 -17.228 1.00 98.69 72 LEU A C 1
ATOM 562 O O . LEU A 1 72 ? 5.580 1.444 -16.385 1.00 98.69 72 LEU A O 1
ATOM 566 N N . ARG A 1 73 ? 6.418 1.210 -18.452 1.00 98.50 73 ARG A N 1
ATOM 567 C CA . ARG A 1 73 ? 5.463 0.162 -18.849 1.00 98.50 73 ARG A CA 1
ATOM 568 C C . ARG A 1 73 ? 5.664 -1.129 -18.059 1.00 98.50 73 ARG A C 1
ATOM 570 O O . ARG A 1 73 ? 4.669 -1.761 -17.707 1.00 98.50 73 ARG A O 1
ATOM 577 N N . ILE A 1 74 ? 6.911 -1.513 -17.780 1.00 98.44 74 ILE A N 1
ATOM 578 C CA . ILE A 1 74 ? 7.232 -2.679 -16.949 1.00 98.44 74 ILE A CA 1
ATOM 579 C C . ILE A 1 74 ? 6.737 -2.455 -15.519 1.00 98.44 74 ILE A C 1
ATOM 581 O O . ILE A 1 74 ? 5.986 -3.292 -15.027 1.00 98.44 74 ILE A O 1
ATOM 585 N N . ILE A 1 75 ? 7.065 -1.320 -14.892 1.00 98.38 75 ILE A N 1
ATOM 586 C CA . ILE A 1 75 ? 6.623 -0.988 -13.524 1.00 98.38 75 ILE A CA 1
ATOM 587 C C . ILE A 1 75 ? 5.095 -1.047 -13.425 1.00 98.38 75 ILE A C 1
ATOM 589 O O . ILE A 1 75 ? 4.557 -1.855 -12.676 1.00 98.38 75 ILE A O 1
ATOM 593 N N . ASN A 1 76 ? 4.384 -0.310 -14.282 1.00 98.62 76 ASN A N 1
ATOM 594 C CA . ASN A 1 76 ? 2.920 -0.287 -14.270 1.00 98.62 76 ASN A CA 1
ATOM 595 C C . ASN A 1 76 ? 2.293 -1.667 -14.561 1.00 98.62 76 ASN A C 1
ATOM 597 O O . ASN A 1 76 ? 1.211 -1.985 -14.068 1.00 98.62 76 ASN A O 1
ATOM 601 N N . ARG A 1 77 ? 2.947 -2.520 -15.363 1.00 98.19 77 ARG A N 1
ATOM 602 C CA . ARG A 1 77 ? 2.496 -3.906 -15.569 1.00 98.19 77 ARG A CA 1
ATOM 603 C C . ARG A 1 77 ? 2.638 -4.740 -14.295 1.00 98.19 77 ARG A C 1
ATOM 605 O O . ARG A 1 77 ? 1.760 -5.559 -14.028 1.00 98.19 77 ARG A O 1
ATOM 612 N N . GLU A 1 78 ? 3.726 -4.576 -13.550 1.00 98.31 78 GLU A N 1
ATOM 613 C CA . GLU A 1 78 ? 3.952 -5.287 -12.290 1.00 98.31 78 GLU A CA 1
ATOM 614 C C . GLU A 1 78 ? 3.027 -4.773 -11.177 1.00 98.31 78 GLU A C 1
ATOM 616 O O . GLU A 1 78 ? 2.434 -5.592 -10.476 1.00 98.31 78 GLU A O 1
ATOM 621 N N . ASP A 1 79 ? 2.785 -3.462 -11.094 1.00 98.56 79 ASP A N 1
ATOM 622 C CA . ASP A 1 79 ? 1.871 -2.851 -10.114 1.00 98.56 79 ASP A CA 1
ATOM 623 C C . ASP A 1 79 ? 0.444 -3.404 -10.225 1.00 98.56 79 ASP A C 1
ATOM 625 O O . ASP A 1 79 ? -0.222 -3.677 -9.224 1.00 98.56 79 ASP A O 1
ATOM 629 N N . ARG A 1 80 ? -0.021 -3.688 -11.449 1.00 98.44 80 ARG A N 1
ATOM 630 C CA . ARG A 1 80 ? -1.336 -4.313 -11.692 1.00 98.44 80 ARG A CA 1
ATOM 631 C C . ARG A 1 80 ? -1.502 -5.681 -11.029 1.00 98.44 80 ARG A C 1
ATOM 633 O O . ARG A 1 80 ? -2.631 -6.146 -10.885 1.00 98.44 80 ARG A O 1
ATOM 640 N N . LYS A 1 81 ? -0.413 -6.344 -10.627 1.00 98.19 81 LYS A N 1
ATOM 641 C CA . LYS A 1 81 ? -0.465 -7.636 -9.927 1.00 98.19 81 LYS A CA 1
ATOM 642 C C . LYS A 1 81 ? -0.819 -7.491 -8.445 1.00 98.19 81 LYS A C 1
ATOM 644 O O . LYS A 1 81 ? -1.219 -8.485 -7.838 1.00 98.19 81 LYS A O 1
ATOM 649 N N . VAL A 1 82 ? -0.714 -6.288 -7.871 1.00 98.31 82 VAL A N 1
ATOM 650 C CA . VAL A 1 82 ? -0.944 -6.040 -6.440 1.00 98.31 82 VAL A CA 1
ATOM 651 C C . VAL A 1 82 ? -2.408 -6.260 -6.064 1.00 98.31 82 VAL A C 1
ATOM 653 O O . VAL A 1 82 ? -2.689 -7.076 -5.190 1.00 98.31 82 VAL A O 1
ATOM 656 N N . ALA A 1 83 ? -3.358 -5.613 -6.747 1.00 98.38 83 ALA A N 1
ATOM 657 C CA . ALA A 1 83 ? -4.777 -5.723 -6.390 1.00 98.38 83 ALA A CA 1
ATOM 658 C C . ALA A 1 83 ? -5.312 -7.176 -6.440 1.00 98.38 83 ALA A C 1
ATOM 660 O O . ALA A 1 83 ? -5.931 -7.609 -5.466 1.00 98.38 83 ALA A O 1
ATOM 661 N N . PRO A 1 84 ? -5.011 -7.996 -7.470 1.00 98.62 84 PRO A N 1
ATOM 662 C CA . PRO A 1 84 ? -5.357 -9.418 -7.455 1.00 98.62 84 PRO A CA 1
ATOM 663 C C . PRO A 1 84 ? -4.686 -10.221 -6.331 1.00 98.62 84 PRO A C 1
ATOM 665 O O . PRO A 1 84 ? -5.248 -11.217 -5.878 1.00 98.62 84 PRO A O 1
ATOM 668 N N . ALA A 1 85 ? -3.483 -9.841 -5.886 1.00 98.38 85 ALA A N 1
ATOM 669 C CA . ALA A 1 85 ? -2.822 -10.492 -4.754 1.00 98.38 85 ALA A CA 1
ATOM 670 C C . ALA A 1 85 ? -3.518 -10.151 -3.427 1.00 98.38 85 ALA A C 1
ATOM 672 O O . ALA A 1 85 ? -3.768 -11.054 -2.631 1.00 98.38 85 ALA A O 1
ATOM 673 N N . VAL A 1 86 ? -3.903 -8.885 -3.234 1.00 98.50 86 VAL A N 1
ATOM 674 C CA . VAL A 1 86 ? -4.698 -8.436 -2.079 1.00 98.50 86 VAL A CA 1
ATOM 675 C C . VAL A 1 86 ? -6.056 -9.138 -2.051 1.00 98.50 86 VAL A C 1
ATOM 677 O O . VAL A 1 86 ? -6.463 -9.639 -1.006 1.00 98.50 86 VAL A O 1
ATOM 680 N N . ALA A 1 87 ? -6.719 -9.279 -3.205 1.00 98.69 87 ALA A N 1
ATOM 681 C CA . ALA A 1 87 ? -8.011 -9.959 -3.307 1.00 98.69 87 ALA A CA 1
ATOM 682 C C . ALA A 1 87 ? -7.984 -11.389 -2.734 1.00 98.69 87 ALA A C 1
ATOM 684 O O . ALA A 1 87 ? -8.932 -11.821 -2.081 1.00 98.69 87 ALA A O 1
ATOM 685 N N . LYS A 1 88 ? -6.870 -12.112 -2.909 1.00 98.69 88 LYS A N 1
ATOM 686 C CA . LYS A 1 88 ? -6.694 -13.481 -2.392 1.00 98.69 88 LYS A CA 1
ATOM 687 C C . LYS A 1 88 ? -6.594 -13.556 -0.867 1.00 98.69 88 LYS A C 1
ATOM 689 O O . LYS A 1 88 ? -6.771 -14.639 -0.316 1.00 98.69 88 LYS A O 1
ATOM 694 N N . VAL A 1 89 ? -6.279 -12.448 -0.198 1.00 98.50 89 VAL A N 1
ATOM 695 C CA . VAL A 1 89 ? -6.077 -12.392 1.259 1.00 98.50 89 VAL A CA 1
ATOM 696 C C . VAL A 1 89 ? -7.143 -11.571 1.985 1.00 98.50 89 VAL A C 1
ATOM 698 O O . VAL A 1 89 ? -7.024 -11.354 3.189 1.00 98.50 89 VAL A O 1
ATOM 701 N N . ILE A 1 90 ? -8.216 -11.165 1.294 1.00 98.81 90 ILE A N 1
ATOM 702 C CA . ILE A 1 90 ? -9.366 -10.476 1.904 1.00 98.81 90 ILE A CA 1
ATOM 703 C C . ILE A 1 90 ? -9.895 -11.211 3.150 1.00 98.81 90 ILE A C 1
ATOM 705 O O . ILE A 1 90 ? -10.110 -10.539 4.156 1.00 98.81 90 ILE A O 1
ATOM 709 N N . PRO A 1 91 ? -10.044 -12.555 3.179 1.00 98.69 91 PRO A N 1
ATOM 710 C CA . PRO A 1 91 ? -10.509 -13.239 4.389 1.00 98.69 91 PRO A CA 1
ATOM 711 C C . PRO A 1 91 ? -9.590 -13.047 5.605 1.00 98.69 91 PRO A C 1
ATOM 713 O O . PRO A 1 91 ? -10.056 -13.050 6.740 1.00 98.69 91 PRO A O 1
ATOM 716 N N . GLN A 1 92 ? -8.279 -12.910 5.398 1.00 98.75 92 GLN A N 1
ATOM 717 C CA . GLN A 1 92 ? -7.294 -12.646 6.446 1.00 98.75 92 GLN A CA 1
ATOM 718 C C .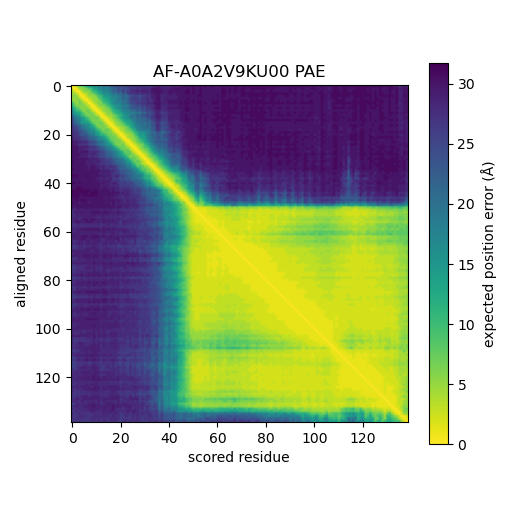 GLN A 1 92 ? -7.378 -11.191 6.912 1.00 98.75 92 GLN A C 1
ATOM 720 O O . GLN A 1 92 ? -7.352 -10.945 8.114 1.00 98.75 92 GLN A O 1
ATOM 725 N N . ILE A 1 93 ? -7.507 -10.254 5.967 1.00 98.56 93 ILE A N 1
ATOM 726 C CA . ILE A 1 93 ? -7.675 -8.823 6.252 1.00 98.56 93 ILE A CA 1
ATOM 727 C C . ILE A 1 93 ? -8.953 -8.599 7.065 1.00 98.56 93 ILE A C 1
ATOM 729 O O . ILE A 1 93 ? -8.903 -7.921 8.084 1.00 98.56 93 ILE A O 1
ATOM 733 N N . ALA A 1 94 ? -10.063 -9.239 6.684 1.00 98.75 94 ALA A N 1
ATOM 734 C CA . ALA A 1 94 ? -11.321 -9.174 7.424 1.00 98.75 94 ALA A CA 1
ATOM 735 C C . ALA A 1 94 ? -11.145 -9.637 8.876 1.00 98.75 94 ALA A C 1
ATOM 737 O O . ALA A 1 94 ? -11.528 -8.930 9.799 1.00 98.75 94 ALA A O 1
ATOM 738 N N . ARG A 1 95 ? -10.472 -10.775 9.105 1.00 98.62 95 ARG A N 1
ATOM 739 C CA . ARG A 1 95 ? -10.181 -11.232 10.475 1.00 98.62 95 ARG A CA 1
ATOM 740 C C . ARG A 1 95 ? -9.312 -10.249 11.258 1.00 98.62 95 ARG A C 1
ATOM 742 O O . ARG A 1 95 ? -9.543 -10.069 12.446 1.00 98.62 95 ARG A O 1
ATOM 749 N N . ALA A 1 96 ? -8.312 -9.639 10.623 1.00 97.88 96 ALA A N 1
ATOM 750 C CA . ALA A 1 96 ? -7.475 -8.637 11.277 1.00 97.88 96 ALA A CA 1
ATOM 751 C C . ALA A 1 96 ? -8.282 -7.385 11.663 1.00 97.88 96 ALA A C 1
ATOM 753 O O . ALA A 1 96 ? -8.108 -6.876 12.766 1.00 97.88 96 ALA A O 1
ATOM 754 N N . ALA A 1 97 ? -9.196 -6.940 10.796 1.00 97.38 97 ALA A N 1
ATOM 755 C CA . ALA A 1 97 ? -10.092 -5.823 11.078 1.00 97.38 97 ALA A CA 1
ATOM 756 C C . ALA A 1 97 ? -11.025 -6.125 12.262 1.00 97.38 97 ALA A C 1
ATOM 758 O O . ALA A 1 97 ? -11.102 -5.319 13.182 1.00 97.38 97 ALA A O 1
ATOM 759 N N . GLU A 1 98 ? -11.651 -7.305 12.301 1.00 98.12 98 GLU A N 1
ATOM 760 C CA . GLU A 1 98 ? -12.498 -7.724 13.432 1.00 98.12 98 GLU A CA 1
ATOM 761 C C . GLU A 1 98 ? -11.724 -7.749 14.760 1.00 98.12 98 GLU A C 1
ATOM 763 O O . GLU A 1 98 ? -12.217 -7.295 15.791 1.00 98.12 98 GLU A O 1
ATOM 768 N N . LEU A 1 99 ? -10.475 -8.231 14.750 1.00 97.19 99 LEU A N 1
ATOM 769 C CA . LEU A 1 99 ? -9.617 -8.202 15.939 1.00 97.19 99 LEU A CA 1
ATOM 770 C C . LEU A 1 99 ? -9.296 -6.771 16.386 1.00 97.19 99 LEU A C 1
ATOM 772 O O . LEU A 1 99 ? -9.324 -6.494 17.583 1.00 97.19 99 LEU A O 1
ATOM 776 N N . ALA A 1 100 ? -9.012 -5.867 15.446 1.00 94.50 100 ALA A N 1
ATOM 777 C CA . ALA A 1 100 ? -8.747 -4.464 15.750 1.00 94.50 100 ALA A CA 1
ATOM 778 C C . ALA A 1 100 ? -9.991 -3.751 16.309 1.00 94.50 100 ALA A C 1
ATOM 780 O O . ALA A 1 100 ? -9.875 -2.999 17.274 1.00 94.50 100 ALA A O 1
ATOM 781 N N . ILE A 1 101 ? -11.177 -4.033 15.756 1.00 94.50 101 ILE A N 1
ATOM 782 C CA . ILE A 1 101 ? -12.460 -3.505 16.241 1.00 94.50 101 ILE A CA 1
ATOM 783 C C . ILE A 1 101 ? -12.708 -3.958 17.681 1.00 94.50 101 ILE A C 1
ATOM 785 O O . ILE A 1 101 ? -12.976 -3.122 18.542 1.00 94.50 101 ILE A O 1
ATOM 789 N N . ASN A 1 102 ? -12.563 -5.256 17.962 1.00 96.12 102 ASN A N 1
ATOM 790 C CA . ASN A 1 102 ? -12.762 -5.793 19.309 1.00 96.12 102 ASN A CA 1
ATOM 791 C C . ASN A 1 102 ? -11.761 -5.199 20.308 1.00 96.12 102 ASN A C 1
ATOM 793 O O . ASN A 1 102 ? -12.161 -4.747 21.377 1.00 96.12 102 ASN A O 1
ATOM 797 N N . ALA A 1 103 ? -10.478 -5.118 19.939 1.00 93.31 103 ALA A N 1
ATOM 798 C CA . ALA A 1 103 ? -9.462 -4.500 20.786 1.00 93.31 103 ALA A CA 1
ATOM 799 C C . ALA A 1 103 ? -9.783 -3.026 21.076 1.00 93.31 103 ALA A C 1
ATOM 801 O O . ALA A 1 103 ? -9.663 -2.588 22.216 1.00 93.31 103 ALA A O 1
ATOM 802 N N . SER A 1 104 ? -10.230 -2.270 20.070 1.00 89.12 104 SER A N 1
ATOM 803 C CA . SER A 1 104 ? -10.614 -0.866 20.237 1.00 89.12 104 SER A CA 1
ATOM 804 C C . SER A 1 104 ? -11.847 -0.703 21.132 1.00 89.12 104 SER A C 1
ATOM 806 O O . SER A 1 104 ? -11.860 0.174 21.995 1.00 89.12 104 SER A O 1
ATOM 808 N N . ALA A 1 105 ? -12.850 -1.577 20.994 1.00 90.38 105 ALA A N 1
ATOM 809 C CA . ALA A 1 105 ? -14.046 -1.574 21.839 1.00 90.38 105 ALA A CA 1
ATOM 810 C C . ALA A 1 105 ? -13.730 -1.847 23.322 1.00 90.38 105 ALA A C 1
ATOM 812 O O . ALA A 1 105 ? -14.426 -1.350 24.206 1.00 90.38 105 ALA A O 1
ATOM 813 N N . GLU A 1 106 ? -12.657 -2.590 23.599 1.00 94.38 106 GLU A N 1
ATOM 814 C CA . GLU A 1 106 ? -12.148 -2.865 24.948 1.00 94.38 106 GLU A CA 1
ATOM 815 C C . GLU A 1 106 ? -11.193 -1.773 25.478 1.00 94.38 106 GLU A C 1
ATOM 817 O O . GLU A 1 106 ? -10.617 -1.917 26.557 1.00 94.38 106 GLU A O 1
ATOM 822 N N . GLY A 1 107 ? -11.017 -0.664 24.746 1.00 90.06 107 GLY A N 1
ATOM 823 C CA . GLY A 1 107 ? -10.103 0.427 25.108 1.00 90.06 107 GLY A CA 1
ATOM 824 C C . GLY A 1 107 ? -8.630 0.153 24.777 1.00 90.06 107 GLY A C 1
ATOM 825 O O . GLY A 1 107 ? -7.747 0.873 25.244 1.00 90.06 107 GLY A O 1
ATOM 826 N N . GLY A 1 108 ? -8.351 -0.889 23.992 1.00 89.75 108 GLY A N 1
ATOM 827 C CA . GLY A 1 108 ? -7.044 -1.172 23.409 1.00 89.75 108 GLY A CA 1
ATOM 828 C C . GLY A 1 108 ? -6.750 -0.327 22.165 1.00 89.75 108 GLY A C 1
ATOM 829 O O . GLY A 1 108 ? -7.582 0.441 21.684 1.00 89.75 108 GLY A O 1
ATOM 830 N N . GLY A 1 109 ? -5.538 -0.482 21.628 1.00 87.06 109 GLY A N 1
ATOM 831 C CA . GLY A 1 109 ? -5.069 0.245 20.447 1.00 87.06 109 GLY A CA 1
ATOM 832 C C . GLY A 1 109 ? -4.522 -0.679 19.362 1.00 87.06 109 GLY A C 1
ATOM 833 O O . GLY A 1 109 ? -4.146 -1.823 19.624 1.00 87.06 109 GLY A O 1
ATOM 834 N N . LEU A 1 110 ? -4.453 -0.156 18.140 1.00 91.00 110 LEU A N 1
ATOM 835 C CA . LEU A 1 110 ? -3.752 -0.778 17.022 1.00 91.00 110 LEU A CA 1
ATOM 836 C C . LEU A 1 110 ? -2.331 -0.211 16.962 1.00 91.00 110 LEU A C 1
ATOM 838 O O . LEU A 1 110 ? -2.166 0.999 17.028 1.00 91.00 110 LEU A O 1
ATOM 842 N N . VAL A 1 111 ? -1.323 -1.079 16.846 1.00 92.31 111 VAL A N 1
ATOM 843 C CA . VAL A 1 111 ? 0.090 -0.678 16.782 1.00 92.31 111 VAL A CA 1
ATOM 844 C C . VAL A 1 111 ? 0.725 -1.245 15.521 1.00 92.31 111 VAL A C 1
ATOM 846 O O . VAL A 1 111 ? 0.723 -2.462 15.310 1.00 92.31 111 VAL A O 1
ATOM 849 N N . TYR A 1 112 ? 1.332 -0.378 14.712 1.00 94.69 112 TYR A N 1
ATOM 850 C CA . TYR A 1 112 ? 2.167 -0.787 13.585 1.00 94.69 112 TYR A CA 1
ATOM 851 C C . TYR A 1 112 ? 3.640 -0.883 13.992 1.00 94.69 112 TYR A C 1
ATOM 853 O O . TYR A 1 112 ? 4.210 0.045 14.558 1.00 94.69 112 TYR A O 1
ATOM 861 N N . LEU A 1 113 ? 4.296 -1.995 13.650 1.00 96.44 113 LEU A N 1
ATOM 862 C CA . LEU A 1 113 ? 5.721 -2.200 13.920 1.00 96.44 113 LEU A CA 1
ATOM 863 C C . LEU A 1 113 ? 6.457 -2.635 12.650 1.00 96.44 113 LEU A C 1
ATOM 865 O O . LEU A 1 113 ? 6.115 -3.640 12.030 1.00 96.44 113 LEU A O 1
ATOM 869 N N . GLY A 1 114 ? 7.511 -1.906 12.280 1.00 96.50 114 GLY A N 1
ATOM 870 C CA . GLY A 1 114 ? 8.324 -2.233 11.111 1.00 96.50 114 GLY A CA 1
ATOM 871 C C . GLY A 1 114 ? 9.542 -1.328 10.937 1.00 96.50 114 GLY A C 1
ATOM 872 O O . GLY A 1 114 ? 9.657 -0.281 11.567 1.00 96.50 114 GLY A O 1
ATOM 873 N N . ALA A 1 115 ? 10.454 -1.730 10.051 1.00 97.88 115 ALA A N 1
ATOM 874 C CA . ALA A 1 115 ? 11.636 -0.953 9.675 1.00 97.88 115 ALA A CA 1
ATOM 875 C C . ALA A 1 115 ? 11.534 -0.456 8.223 1.00 97.88 115 ALA A C 1
ATOM 877 O O . ALA A 1 115 ? 10.795 -1.017 7.411 1.00 97.88 115 ALA A O 1
ATOM 878 N N . GLY A 1 116 ? 12.294 0.590 7.883 1.00 97.81 116 GLY A N 1
ATOM 879 C CA . GLY A 1 116 ? 12.384 1.111 6.515 1.00 97.81 116 GLY A CA 1
ATOM 880 C C . GLY A 1 116 ? 11.022 1.507 5.932 1.00 97.81 116 GLY A C 1
ATOM 881 O O . GLY A 1 116 ? 10.227 2.168 6.599 1.00 97.81 116 GLY A O 1
ATOM 882 N N . THR A 1 117 ? 10.755 1.103 4.687 1.00 97.88 117 THR A N 1
ATOM 883 C CA . THR A 1 117 ? 9.499 1.406 3.978 1.00 97.88 117 THR A CA 1
ATOM 884 C C . THR A 1 117 ? 8.269 0.905 4.730 1.00 97.88 117 THR A C 1
ATOM 886 O O . THR A 1 117 ? 7.306 1.650 4.863 1.00 97.88 117 THR A O 1
ATOM 889 N N . SER A 1 118 ? 8.305 -0.312 5.282 1.00 97.69 118 SER A N 1
ATOM 890 C CA . SER A 1 118 ? 7.164 -0.884 6.009 1.00 97.69 118 SER A CA 1
ATOM 891 C C . SER A 1 118 ? 6.815 -0.086 7.266 1.00 97.69 118 SER A C 1
ATOM 893 O O . SER A 1 118 ? 5.644 0.183 7.503 1.00 97.69 118 SER A O 1
ATOM 895 N N . GLY A 1 119 ? 7.818 0.349 8.038 1.00 97.56 119 GLY A N 1
ATOM 896 C CA . GLY A 1 119 ? 7.585 1.204 9.208 1.00 97.56 119 GLY A CA 1
ATOM 897 C C . GLY A 1 119 ? 7.025 2.577 8.827 1.00 97.56 119 GLY A C 1
ATOM 898 O O . GLY A 1 119 ? 6.083 3.055 9.449 1.00 97.56 119 GLY A O 1
ATOM 899 N N . ARG A 1 120 ? 7.552 3.189 7.756 1.00 97.62 120 ARG A N 1
ATOM 900 C CA . ARG A 1 120 ? 7.055 4.484 7.260 1.00 97.62 120 ARG A CA 1
ATOM 901 C C . ARG A 1 120 ? 5.615 4.412 6.742 1.00 97.62 120 ARG A C 1
ATOM 903 O O . ARG A 1 120 ? 4.887 5.375 6.934 1.00 97.62 120 ARG A O 1
ATOM 910 N N . LEU A 1 121 ? 5.202 3.300 6.127 1.00 97.81 121 LEU A N 1
ATOM 911 C CA . LEU A 1 121 ? 3.804 3.084 5.732 1.00 97.81 121 LEU A CA 1
ATOM 912 C C . LEU A 1 121 ? 2.875 2.962 6.948 1.00 97.81 121 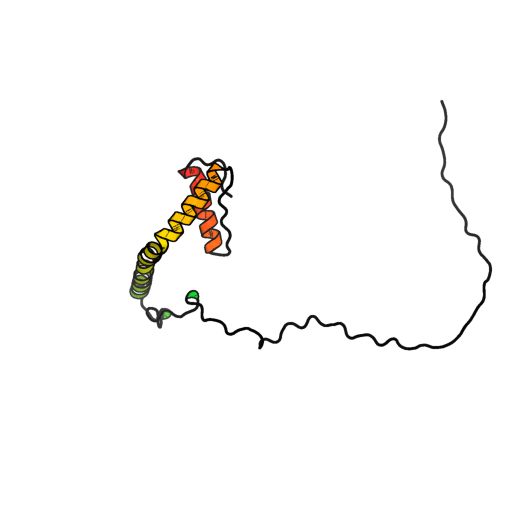LEU A C 1
ATOM 914 O O . LEU A 1 121 ? 1.787 3.517 6.915 1.00 97.81 121 LEU A O 1
ATOM 918 N N . GLY A 1 122 ? 3.318 2.305 8.026 1.00 96.31 122 GLY A N 1
ATOM 919 C CA . GLY A 1 122 ? 2.557 2.262 9.280 1.00 96.31 122 GLY A CA 1
ATOM 920 C C . GLY A 1 122 ? 2.374 3.647 9.907 1.00 96.31 122 GLY A C 1
ATOM 921 O O . GLY A 1 122 ? 1.271 4.004 10.298 1.00 96.31 122 GLY A O 1
ATOM 922 N N . VAL A 1 123 ? 3.435 4.464 9.934 1.00 95.94 123 VAL A N 1
ATOM 923 C CA . VAL A 1 123 ? 3.351 5.862 10.402 1.00 95.94 123 VAL A CA 1
ATOM 924 C C . VAL A 1 123 ? 2.410 6.695 9.529 1.00 95.94 123 VAL A C 1
ATOM 926 O O . VAL A 1 123 ? 1.668 7.515 10.060 1.00 95.94 123 VAL A O 1
ATOM 929 N N . LEU A 1 124 ? 2.446 6.501 8.206 1.00 96.19 124 LEU A N 1
ATOM 930 C CA . LEU A 1 124 ? 1.568 7.206 7.272 1.00 96.19 124 LEU A CA 1
ATOM 931 C C . LEU A 1 124 ? 0.092 6.890 7.546 1.00 96.19 124 LEU A C 1
ATOM 933 O O . LEU A 1 124 ? -0.685 7.818 7.728 1.00 96.19 124 LEU A O 1
ATOM 937 N N . ASP A 1 125 ? -0.263 5.606 7.635 1.00 94.81 125 ASP A N 1
ATOM 938 C CA . ASP A 1 125 ? -1.640 5.166 7.901 1.00 94.81 125 ASP A CA 1
ATOM 939 C C . ASP A 1 125 ? -2.145 5.681 9.260 1.00 94.81 125 ASP A C 1
ATOM 941 O O . ASP A 1 125 ? -3.205 6.295 9.352 1.00 94.81 125 ASP A O 1
ATOM 945 N N . ALA A 1 126 ? -1.325 5.549 10.308 1.00 93.19 126 ALA A N 1
ATOM 946 C CA . ALA A 1 126 ? -1.633 6.087 11.629 1.00 93.19 126 ALA A CA 1
ATOM 947 C C . ALA A 1 126 ? -1.879 7.611 11.594 1.00 93.19 126 ALA A C 1
ATOM 949 O O . ALA A 1 126 ? -2.861 8.106 12.147 1.00 93.19 126 ALA A O 1
ATOM 950 N N . ALA A 1 127 ? -1.026 8.378 10.910 1.00 93.12 127 ALA A N 1
ATOM 951 C CA . ALA A 1 127 ? -1.168 9.832 10.830 1.00 93.12 127 ALA A CA 1
ATOM 952 C C . ALA A 1 127 ? -2.480 10.285 10.157 1.00 93.12 127 ALA A C 1
ATOM 954 O O . ALA A 1 127 ? -2.973 11.374 10.458 1.00 93.12 127 ALA A O 1
ATOM 955 N N . GLU A 1 128 ? -3.060 9.464 9.279 1.00 94.50 128 GLU A N 1
ATOM 956 C CA . GLU A 1 128 ? -4.320 9.761 8.593 1.00 94.50 128 GLU A CA 1
ATOM 957 C C . GLU A 1 128 ? -5.557 9.530 9.478 1.00 94.50 128 GLU A C 1
ATOM 959 O O . GLU A 1 128 ? -6.597 10.151 9.240 1.00 94.50 128 GLU A O 1
ATOM 964 N N . CYS A 1 129 ? -5.465 8.719 10.539 1.00 91.81 129 CYS A N 1
ATOM 965 C CA . CYS A 1 129 ? -6.612 8.396 11.394 1.00 91.81 129 CYS A CA 1
ATOM 966 C C . CYS A 1 129 ? -7.168 9.604 12.164 1.00 91.81 129 CYS A C 1
ATOM 968 O O . CYS A 1 129 ? -8.387 9.771 12.230 1.00 91.81 129 CYS A O 1
ATOM 970 N N . ILE A 1 130 ? -6.303 10.475 12.701 1.00 89.56 130 ILE A N 1
ATOM 971 C CA . ILE A 1 130 ? -6.730 11.662 13.466 1.00 89.56 130 ILE A CA 1
ATOM 972 C C . ILE A 1 130 ? -7.616 12.587 12.613 1.00 89.56 130 ILE A C 1
ATOM 974 O O . ILE A 1 130 ? -8.755 12.835 13.012 1.00 89.56 130 ILE A O 1
ATOM 978 N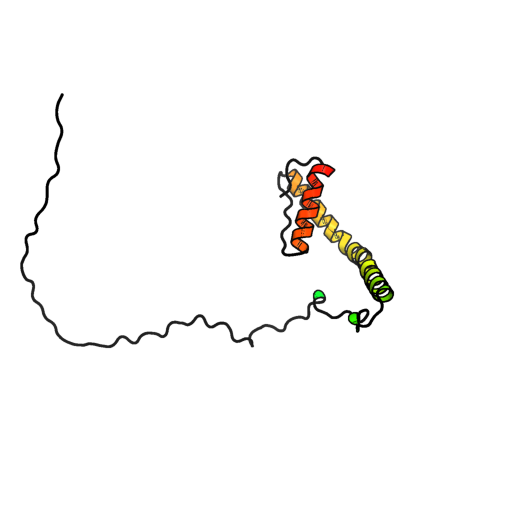 N . PRO A 1 131 ? -7.160 13.109 11.454 1.00 95.44 131 PRO A N 1
ATOM 979 C CA . PRO A 1 131 ? -7.977 14.025 10.663 1.00 95.44 131 PRO A CA 1
ATOM 980 C C . PRO A 1 131 ? -9.168 13.340 9.981 1.00 95.44 131 PRO A C 1
ATOM 982 O O . PRO A 1 131 ? -10.156 14.013 9.697 1.00 95.44 131 PRO A O 1
ATOM 985 N N . THR A 1 132 ? -9.094 12.033 9.710 1.00 95.88 132 THR A N 1
ATOM 986 C CA . THR A 1 132 ? -10.154 11.312 8.986 1.00 95.88 132 THR A CA 1
ATOM 987 C C . THR A 1 132 ? -11.295 10.880 9.904 1.00 95.88 132 THR A C 1
ATOM 989 O O . THR A 1 132 ? -12.460 10.996 9.528 1.00 95.88 132 THR A O 1
ATOM 992 N N . PHE A 1 133 ? -10.976 10.395 11.107 1.00 92.19 133 PHE A N 1
ATOM 993 C CA . PHE A 1 133 ? -11.947 9.780 12.017 1.00 92.19 133 PHE A CA 1
ATOM 994 C C . PHE A 1 133 ? -12.113 10.526 13.348 1.00 92.19 133 PHE A C 1
ATOM 996 O O . PHE A 1 133 ? -12.978 10.157 14.138 1.00 92.19 133 PHE A O 1
ATOM 1003 N N . GLY A 1 134 ? -11.318 11.569 13.611 1.00 88.31 134 GLY A N 1
ATOM 1004 C CA . GLY A 1 134 ? -11.404 12.351 14.848 1.00 88.31 134 GLY A CA 1
ATOM 1005 C C . GLY A 1 134 ? -10.942 11.589 16.091 1.00 88.31 134 GLY A C 1
ATOM 1006 O O . GLY A 1 134 ? -11.440 11.847 17.181 1.00 88.31 134 GLY A O 1
ATOM 1007 N N . THR A 1 135 ? -10.032 10.624 15.938 1.00 84.12 135 THR A N 1
ATOM 1008 C CA . THR A 1 135 ? -9.510 9.819 17.052 1.00 84.12 135 THR A CA 1
ATOM 1009 C C . THR A 1 135 ? -8.555 10.624 17.936 1.00 84.12 135 THR A C 1
ATOM 1011 O O . THR A 1 135 ? -7.708 11.351 17.416 1.00 84.12 135 THR A O 1
ATOM 1014 N N . ASP A 1 136 ? -8.621 10.424 19.255 1.00 74.06 136 ASP A N 1
ATOM 1015 C CA . ASP A 1 136 ? -7.838 11.189 20.242 1.00 74.06 136 ASP A CA 1
ATOM 1016 C C . ASP A 1 136 ? -6.323 10.916 20.202 1.00 74.06 136 ASP A C 1
ATOM 1018 O O . ASP A 1 136 ? -5.519 11.766 20.586 1.00 74.06 136 ASP A O 1
ATOM 1022 N N . SER A 1 137 ? -5.904 9.732 19.744 1.00 64.62 137 SER A N 1
ATOM 1023 C CA . SER A 1 137 ? -4.491 9.396 19.554 1.00 64.62 137 SER A CA 1
ATOM 1024 C C . SER A 1 137 ? -4.315 8.287 18.522 1.00 64.62 137 SER A C 1
ATOM 1026 O O . SER A 1 137 ? -5.185 7.429 18.375 1.00 64.62 137 SER A O 1
ATOM 1028 N N . VAL A 1 138 ? -3.170 8.292 17.844 1.00 61.62 138 VAL A N 1
ATOM 1029 C CA . VAL A 1 138 ? -2.655 7.137 17.105 1.00 61.62 138 VAL A CA 1
ATOM 1030 C C . VAL A 1 138 ? -1.347 6.684 17.725 1.00 61.62 138 VAL A C 1
ATOM 1032 O O . VAL A 1 138 ? -0.507 7.518 18.072 1.00 61.62 138 VAL A O 1
ATOM 1035 N N . VAL A 1 139 ? -1.217 5.370 17.898 1.00 59.38 139 VAL A N 1
ATOM 1036 C CA . VAL A 1 139 ? -0.043 4.706 18.477 1.00 59.38 139 VAL A CA 1
ATOM 1037 C C . VAL A 1 139 ? 0.764 4.038 17.375 1.00 59.38 139 VAL A C 1
ATOM 1039 O O . VAL A 1 139 ? 0.161 3.327 16.544 1.00 59.38 139 VAL A O 1
#

Secondary structure (DSSP, 8-state):
--------------------------------------PPPGGG------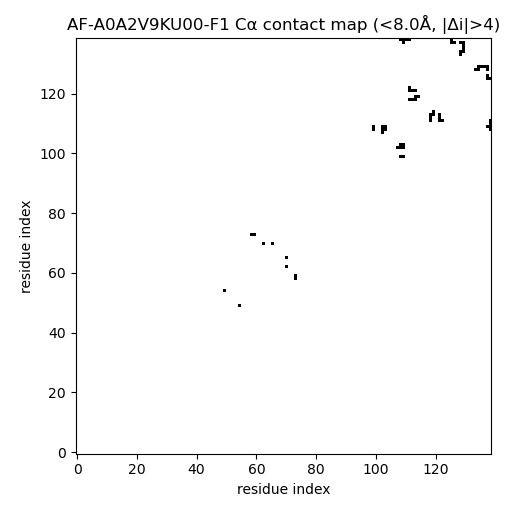-GGGS--GGGTTGGGS-HHHHHHHHHHHHTTHHHHHHTTHHHHHHHHHHHHHHHHTT-------SHHHHHHHHHHHHHHHHHH--S---

pLDDT: mean 77.41, std 24.46, range [34.47, 98.81]

Foldseek 3Di:
DDDDDDDDDDDDDDDDDDDDDDDDDDDPPDPDPDPDPPPPDPPPDDPPPDDPVPDDDPLCVVVVPDDPVSNVVSVVVVVVVVVVVVVVCVVVVVVVVVVQVVCVVVVHADDQDDDDPSSVVRVVVQVVCCVPPVDPHGD

Solvent-accessible surface area (backbone atoms only — not comparable to full-atom values): 9491 Å² total; per-residue (Å²): 133,90,84,82,88,80,91,83,84,90,80,89,85,83,89,82,89,82,90,78,91,79,81,86,76,91,75,79,76,78,78,74,77,76,82,65,87,70,73,76,64,86,82,75,64,71,80,78,74,82,52,75,90,77,53,84,59,77,91,58,61,70,52,91,79,49,53,72,70,55,47,52,53,51,51,56,58,54,57,63,52,49,64,66,55,50,63,75,43,44,75,59,51,52,53,52,49,53,52,49,52,53,37,42,76,74,75,46,82,67,75,71,84,58,64,72,70,61,24,53,51,38,53,51,57,43,64,48,42,37,86,73,70,70,47,96,74,71,95